Protein AF-A0A421B2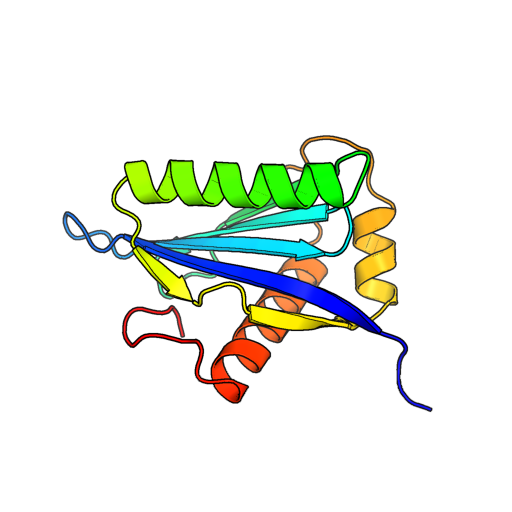48-F1 (afdb_monomer)

Sequence (131 aa):
MATPTVTAFGWELHNSSAGHDKFYRILLVEQFLLFNWGTRDGRGQFRGRKVDTVDVAKRSAAQQTDAKHAKGYLVTRDATPFTVPVDIVRDLTSLPVGKIKNPSPKICDEVVKLFKAAAARMGTALPEASR

Mean predicted aligned error: 3.82 Å

Foldseek 3Di:
DDFDKDKKWKWKWFAPPPNATKIWMWIGQWQKTWIAMDGLADRGAIKMAGADGSVVSVVVSVVVVVVVVVVRIGTQAPTFIFIGGVVLSCQRNVDDHGMGRDRDPVSNVVSVVRRVVRCVVVVRGHPSHRD

Nearest PDB structures (foldseek):
  2ra8-assembly1_A  TM=8.391E-01  e=4.719E-04  Bacteroides fragilis YCH46
  5vba-assembly2_B  TM=5.340E-01  e=2.356E+00  Tequatrovirus T4
  2fbl-assembly1_B  TM=2.416E-01  e=2.796E+00  Nitrosomonas europaea
  3typ-assembly1_B  TM=2.788E-01  e=6.977E+00  Nitrosomonas europaea
  2ove-assembly1_A  TM=1.588E-01  e=1.770E+00  Homo sapiens

Solvent-accessible surface area (backbone atoms only — not comparable to full-atom values): 7005 Å² total; per-residue (Å²): 132,84,82,61,64,44,79,26,39,28,34,31,26,33,26,66,64,95,87,41,52,30,36,42,34,45,35,38,49,65,30,30,36,42,36,39,37,33,46,47,90,49,93,48,48,60,35,33,35,33,46,96,37,46,67,61,33,52,52,50,50,51,53,52,48,52,61,37,40,79,69,62,29,45,79,22,22,60,82,36,66,26,72,41,50,45,70,61,50,48,60,60,69,68,52,70,75,41,80,35,72,78,61,59,65,69,58,53,52,50,55,51,51,40,42,52,52,34,26,63,76,68,64,45,54,42,94,80,37,65,124

pLDDT: mean 91.81, std 6.95, range [56.5, 97.62]

Secondary structure (DSSP, 8-state):
-PPPEEEEEEEEEEE-GGG--EEEEEEEETTEEEEEEEETTS--EEEEEE-SSHHHHHHHHHHHHHHHHTTTPEEEEEEEEEEEEHHHHHHHHHSPSEEESS--HHHHHHHHHHHHHHHHHHT-B-TTS--

Organism: NCBI:txid585224

InterPro domains:
  IPR008893 WGR domain [PF05406] (12-76)

Structure (mmCIF, N/CA/C/O backbone):
data_AF-A0A421B248-F1
#
_entry.id   AF-A0A421B248-F1
#
loop_
_atom_site.group_PDB
_atom_site.id
_atom_site.type_symbol
_atom_site.label_atom_id
_atom_site.label_alt_id
_atom_site.label_comp_id
_atom_site.label_asym_id
_atom_site.label_entity_id
_atom_site.label_seq_id
_atom_site.pdbx_PDB_ins_code
_atom_site.Cartn_x
_atom_site.Cartn_y
_atom_site.Cartn_z
_atom_site.occupancy
_atom_site.B_iso_or_equiv
_atom_site.auth_seq_id
_atom_site.auth_comp_id
_atom_site.auth_asym_id
_atom_site.auth_atom_id
_atom_site.pdbx_PDB_model_num
ATOM 1 N N . MET A 1 1 ? -13.622 -21.651 14.779 1.00 56.50 1 MET A N 1
ATOM 2 C CA . MET A 1 1 ? -14.194 -20.297 14.606 1.00 56.50 1 MET A CA 1
ATOM 3 C C . MET A 1 1 ? -13.326 -19.555 13.604 1.00 56.50 1 MET A C 1
ATOM 5 O O . MET A 1 1 ? -12.112 -19.653 13.726 1.00 56.50 1 MET A O 1
ATOM 9 N N . ALA A 1 2 ? -13.908 -18.903 12.596 1.00 72.12 2 ALA A N 1
ATOM 10 C CA . ALA A 1 2 ? -13.130 -18.096 11.656 1.00 72.12 2 ALA A CA 1
ATOM 11 C C . ALA A 1 2 ? -12.603 -16.842 12.371 1.00 72.12 2 ALA A C 1
ATOM 13 O O . ALA A 1 2 ? -13.346 -16.208 13.121 1.00 72.12 2 ALA A O 1
ATOM 14 N N . THR A 1 3 ? -11.330 -16.499 12.167 1.00 80.44 3 THR A N 1
ATOM 15 C CA . THR A 1 3 ? -10.764 -15.242 12.670 1.00 80.44 3 THR A CA 1
ATOM 16 C C . THR A 1 3 ? -11.512 -14.076 12.018 1.00 80.44 3 THR A C 1
ATOM 18 O O . THR A 1 3 ? -11.666 -14.092 10.797 1.00 80.44 3 THR A O 1
ATOM 21 N N . PRO A 1 4 ? -11.995 -13.079 12.778 1.00 90.94 4 PRO A N 1
ATOM 22 C CA . PRO A 1 4 ? -12.669 -11.927 12.196 1.00 90.94 4 PRO A CA 1
ATOM 23 C C . PRO A 1 4 ? -11.688 -11.100 11.356 1.00 90.94 4 PRO A C 1
ATOM 25 O O . PRO A 1 4 ? -10.513 -10.950 11.706 1.00 90.94 4 PRO A O 1
ATOM 28 N N . THR A 1 5 ? -12.175 -10.558 10.240 1.00 95.25 5 THR A N 1
ATOM 29 C CA . THR A 1 5 ? -11.345 -9.868 9.244 1.00 95.25 5 THR A CA 1
ATOM 30 C C . THR A 1 5 ? -12.022 -8.635 8.658 1.00 95.25 5 THR A C 1
ATOM 32 O O . THR A 1 5 ? -13.246 -8.593 8.564 1.00 95.25 5 THR A O 1
ATOM 35 N N . VAL A 1 6 ? -11.222 -7.687 8.169 1.00 95.06 6 VAL A N 1
ATOM 36 C CA . VAL A 1 6 ? -11.666 -6.482 7.451 1.00 95.06 6 VAL A CA 1
ATOM 37 C C . VAL A 1 6 ? -11.164 -6.517 6.007 1.00 95.06 6 VAL A C 1
ATOM 39 O O . VAL A 1 6 ? -10.089 -7.050 5.723 1.00 95.06 6 VAL A O 1
ATOM 42 N N . THR A 1 7 ? -11.944 -5.949 5.086 1.00 96.56 7 THR A N 1
ATOM 43 C CA . THR A 1 7 ? -11.521 -5.774 3.689 1.00 96.56 7 THR A CA 1
ATOM 44 C C . THR A 1 7 ? -10.612 -4.553 3.562 1.00 96.56 7 THR A C 1
ATOM 46 O O . THR A 1 7 ? -10.975 -3.449 3.964 1.00 96.56 7 THR A O 1
ATOM 49 N N . ALA A 1 8 ? -9.442 -4.759 2.973 1.00 96.94 8 ALA A N 1
ATOM 50 C CA . ALA A 1 8 ? -8.452 -3.753 2.622 1.00 96.94 8 ALA A CA 1
ATOM 51 C C . ALA A 1 8 ? -8.271 -3.696 1.098 1.00 96.94 8 ALA A C 1
ATOM 53 O O . ALA A 1 8 ? -8.695 -4.604 0.382 1.00 96.94 8 ALA A O 1
ATOM 54 N N . PHE A 1 9 ? -7.624 -2.642 0.602 1.00 96.75 9 PHE A N 1
ATOM 55 C CA . PHE A 1 9 ? -7.354 -2.453 -0.827 1.00 96.75 9 PHE A CA 1
ATOM 56 C C . PHE A 1 9 ? -5.887 -2.134 -1.062 1.00 96.75 9 PHE A C 1
ATOM 58 O O . PHE A 1 9 ? -5.287 -1.375 -0.303 1.00 96.75 9 PHE A O 1
ATOM 65 N N . GLY A 1 10 ? -5.297 -2.725 -2.096 1.00 96.06 10 GLY A N 1
ATOM 66 C CA . GLY A 1 10 ? -3.890 -2.534 -2.415 1.00 96.06 10 GLY A CA 1
ATOM 67 C C . GLY A 1 10 ? -3.654 -2.213 -3.881 1.00 96.06 10 GLY A C 1
ATOM 68 O O . GLY A 1 10 ? -4.308 -2.772 -4.757 1.00 96.06 10 GLY A O 1
ATOM 69 N N . TRP A 1 11 ? -2.671 -1.356 -4.124 1.00 95.25 11 TRP A N 1
ATOM 70 C CA . TRP A 1 11 ? -2.119 -1.067 -5.441 1.00 95.25 11 TRP A CA 1
ATOM 71 C C . TRP A 1 11 ? -0.632 -1.366 -5.437 1.00 95.25 11 TRP A C 1
ATOM 73 O O . TRP A 1 11 ? 0.056 -1.136 -4.437 1.00 95.25 11 TRP A O 1
ATOM 83 N N . GLU A 1 12 ? -0.122 -1.811 -6.575 1.00 94.94 12 GLU A N 1
ATOM 84 C CA . GLU A 1 12 ? 1.304 -1.859 -6.849 1.00 94.94 12 GLU A CA 1
ATOM 85 C C . GLU A 1 12 ? 1.601 -1.178 -8.173 1.00 94.94 12 GLU A C 1
ATOM 87 O O . GLU A 1 12 ? 0.921 -1.403 -9.173 1.00 94.94 12 GLU A O 1
ATOM 92 N N . LEU A 1 13 ? 2.640 -0.353 -8.164 1.00 94.56 13 LEU A N 1
ATOM 93 C CA . LEU A 1 13 ? 3.163 0.306 -9.339 1.00 94.56 13 LEU A CA 1
ATOM 94 C C . LEU A 1 13 ? 4.655 0.023 -9.474 1.00 94.56 13 LEU A C 1
ATOM 96 O O . LEU A 1 13 ? 5.358 -0.070 -8.466 1.00 94.56 13 LEU A O 1
ATOM 100 N N . HIS A 1 14 ? 5.152 -0.068 -10.702 1.00 93.12 14 HIS A N 1
ATOM 101 C CA . HIS A 1 14 ? 6.568 -0.259 -11.007 1.00 93.12 14 HIS A CA 1
ATOM 102 C C . HIS A 1 14 ? 7.095 0.829 -11.913 1.00 93.12 14 HIS A C 1
ATOM 104 O O . HIS A 1 14 ? 6.402 1.323 -12.793 1.00 93.12 14 HIS A O 1
ATOM 110 N N . ASN A 1 15 ? 8.354 1.174 -11.712 1.00 91.50 15 ASN A N 1
ATOM 111 C CA . ASN A 1 15 ? 9.120 1.969 -12.647 1.00 91.50 15 ASN A CA 1
ATOM 112 C C . ASN A 1 15 ? 10.411 1.202 -12.923 1.00 91.50 15 ASN A C 1
ATOM 114 O O . ASN A 1 15 ? 11.189 0.995 -11.994 1.00 91.50 15 ASN A O 1
ATOM 118 N N . SER A 1 16 ? 10.594 0.778 -14.174 1.00 84.38 16 SER A N 1
ATOM 119 C CA . SER A 1 16 ? 11.763 0.047 -14.682 1.00 84.38 16 SER A CA 1
ATOM 120 C C . SER A 1 16 ? 12.712 0.932 -15.507 1.00 84.38 16 SER A C 1
ATOM 122 O O . SER A 1 16 ? 13.639 0.445 -16.156 1.00 84.38 16 SER A O 1
ATOM 124 N N . SER A 1 17 ? 12.492 2.249 -15.502 1.00 80.75 17 SER A N 1
ATOM 125 C CA . SER A 1 17 ? 13.255 3.207 -16.306 1.00 80.75 17 SER A CA 1
ATOM 126 C C . SER A 1 17 ? 14.704 3.332 -15.820 1.00 80.75 17 SER A C 1
ATOM 128 O O . SER A 1 17 ? 14.990 3.249 -14.623 1.00 80.75 17 SER A O 1
ATOM 130 N N . ALA A 1 18 ? 15.621 3.620 -16.749 1.00 70.25 18 ALA A N 1
ATOM 131 C CA . ALA A 1 18 ? 17.019 3.970 -16.462 1.00 70.25 18 ALA A CA 1
ATOM 132 C C . ALA A 1 18 ? 17.792 2.927 -15.622 1.00 70.25 18 ALA A C 1
ATOM 134 O O . ALA A 1 18 ? 18.614 3.286 -14.782 1.00 70.25 18 ALA A O 1
ATOM 135 N N . GLY A 1 19 ? 17.520 1.632 -15.826 1.00 71.69 19 GLY A N 1
ATOM 136 C CA . GLY A 1 19 ? 18.220 0.540 -15.132 1.00 71.69 19 GLY A CA 1
ATOM 137 C C . GLY A 1 19 ? 17.836 0.374 -13.657 1.00 71.69 19 GLY A C 1
ATOM 138 O O . GLY A 1 19 ? 18.468 -0.393 -12.933 1.00 71.69 19 GLY A O 1
ATOM 139 N N . HIS A 1 20 ? 16.801 1.077 -13.194 1.00 74.19 20 HIS A N 1
ATOM 140 C CA . HIS A 1 20 ? 16.271 0.941 -11.847 1.00 74.19 20 HIS A CA 1
ATOM 141 C C . HIS A 1 20 ? 14.925 0.226 -11.897 1.00 74.19 20 HIS A C 1
ATOM 143 O O . HIS A 1 20 ? 13.943 0.836 -12.290 1.00 74.19 20 HIS A O 1
ATOM 149 N N . ASP A 1 21 ? 14.871 -1.029 -11.451 1.00 87.50 21 ASP A N 1
ATOM 150 C CA . ASP A 1 21 ? 13.614 -1.769 -11.289 1.00 87.50 21 ASP A CA 1
ATOM 151 C C . ASP A 1 21 ? 13.071 -1.566 -9.865 1.00 87.50 21 ASP A C 1
ATOM 153 O O . ASP A 1 21 ? 13.569 -2.147 -8.889 1.00 87.50 21 ASP A O 1
ATOM 157 N N . LYS A 1 22 ? 12.117 -0.637 -9.727 1.00 92.62 22 LYS A N 1
ATOM 158 C CA . LYS A 1 22 ? 11.571 -0.191 -8.440 1.00 92.62 22 LYS A CA 1
ATOM 159 C C . LYS A 1 22 ? 10.070 -0.396 -8.368 1.00 92.62 22 LYS A C 1
ATOM 161 O O . LYS A 1 22 ? 9.341 0.015 -9.265 1.00 92.62 22 LYS A O 1
ATOM 166 N N . PHE A 1 23 ? 9.603 -0.874 -7.220 1.00 94.50 23 PHE A N 1
ATOM 167 C CA . PHE A 1 23 ? 8.181 -0.962 -6.909 1.00 94.50 23 PHE A CA 1
ATOM 168 C C . PHE A 1 23 ? 7.737 0.146 -5.943 1.00 94.50 23 PHE A C 1
ATOM 170 O O . PHE A 1 23 ? 8.517 0.669 -5.137 1.00 94.50 23 PHE A O 1
ATOM 177 N N . TYR A 1 24 ? 6.447 0.463 -5.982 1.00 95.88 24 TYR A N 1
ATOM 178 C CA . TYR A 1 24 ? 5.749 1.297 -5.014 1.00 95.88 24 TYR A CA 1
ATOM 179 C C . TYR A 1 24 ? 4.351 0.722 -4.763 1.00 95.88 24 TYR A C 1
ATOM 181 O O . TYR A 1 24 ? 3.535 0.638 -5.673 1.00 95.88 24 TYR A O 1
ATOM 189 N N . ARG A 1 25 ? 4.072 0.333 -3.522 1.00 96.81 25 ARG A N 1
ATOM 190 C CA . ARG A 1 25 ? 2.789 -0.194 -3.059 1.00 96.81 25 ARG A CA 1
ATOM 191 C C . ARG A 1 25 ? 2.074 0.829 -2.193 1.00 96.81 25 ARG A C 1
ATOM 193 O O . ARG A 1 25 ? 2.697 1.504 -1.366 1.00 96.81 25 ARG A O 1
ATOM 200 N N . ILE A 1 26 ? 0.761 0.887 -2.357 1.00 97.62 26 ILE A N 1
ATOM 201 C CA . ILE A 1 26 ? -0.155 1.676 -1.536 1.00 97.62 26 ILE A CA 1
ATOM 202 C C . ILE A 1 26 ? -1.175 0.689 -0.986 1.00 97.62 26 ILE A C 1
ATOM 204 O O . ILE A 1 26 ? -1.884 0.061 -1.762 1.00 97.62 26 ILE A O 1
ATOM 208 N N . LEU A 1 27 ? -1.221 0.511 0.330 1.00 97.62 27 LEU A N 1
ATOM 209 C CA . LEU A 1 27 ? -2.085 -0.468 0.987 1.00 97.62 27 LEU A CA 1
ATOM 210 C C . LEU A 1 27 ? -2.992 0.274 1.968 1.00 97.62 27 LEU A C 1
ATOM 212 O O . LEU A 1 27 ? -2.523 0.879 2.930 1.00 97.62 27 LEU A O 1
ATOM 216 N N . LEU A 1 28 ? -4.288 0.261 1.689 1.00 97.31 28 LEU A N 1
ATOM 217 C CA . LEU A 1 28 ? -5.330 0.923 2.456 1.00 97.31 28 LEU A CA 1
ATOM 218 C C . LEU A 1 28 ? -6.022 -0.088 3.370 1.00 97.31 28 LEU A C 1
ATOM 220 O O . LEU A 1 28 ? -6.728 -0.974 2.891 1.00 97.31 28 LEU A O 1
ATOM 224 N N . VAL A 1 29 ? -5.858 0.088 4.679 1.00 96.88 29 VAL A N 1
ATOM 225 C CA . VAL A 1 29 ? -6.529 -0.688 5.726 1.00 96.88 29 VAL A CA 1
ATOM 226 C C . VAL A 1 29 ? -7.344 0.288 6.573 1.00 96.88 29 VAL A C 1
ATOM 228 O O . VAL A 1 29 ? -6.791 1.030 7.383 1.00 96.88 29 VAL A O 1
ATOM 231 N N . GLU A 1 30 ? -8.657 0.336 6.341 1.00 95.69 30 GLU A N 1
ATOM 232 C CA . GLU A 1 30 ? -9.566 1.334 6.926 1.00 95.69 30 GLU A CA 1
ATOM 233 C C . GLU A 1 30 ? -9.074 2.785 6.739 1.00 95.69 30 GLU A C 1
ATOM 235 O O . GLU A 1 30 ? -9.063 3.304 5.627 1.00 95.69 30 GLU A O 1
ATOM 240 N N . GLN A 1 31 ? -8.688 3.458 7.824 1.00 96.31 31 GLN A N 1
ATOM 241 C CA . GLN A 1 31 ? -8.185 4.837 7.851 1.00 96.31 31 GLN A CA 1
ATOM 242 C C . GLN A 1 31 ? -6.647 4.923 7.818 1.00 96.31 31 GLN A C 1
ATOM 244 O O . GLN A 1 31 ? -6.067 6.000 7.983 1.00 96.31 31 GLN A O 1
ATOM 249 N N . PHE A 1 32 ? -5.971 3.786 7.644 1.00 97.31 32 PHE A N 1
ATOM 250 C CA . PHE A 1 32 ? -4.521 3.682 7.616 1.00 97.31 32 PHE A CA 1
ATOM 251 C C . PHE A 1 32 ? -4.013 3.380 6.205 1.00 97.31 32 PHE A C 1
ATOM 253 O O . PHE A 1 32 ? -4.451 2.440 5.547 1.00 97.31 32 PHE A O 1
ATOM 260 N N . LEU A 1 33 ? -3.032 4.161 5.761 1.00 97.56 33 LEU A N 1
ATOM 261 C CA . LEU A 1 33 ? -2.287 3.944 4.529 1.00 97.56 33 LEU A CA 1
ATOM 262 C C . LEU A 1 33 ? -0.891 3.443 4.865 1.00 97.56 33 LEU A C 1
ATOM 264 O O . LEU A 1 33 ? -0.104 4.153 5.494 1.00 97.56 33 LEU A O 1
ATOM 268 N N . LEU A 1 34 ? -0.568 2.243 4.402 1.00 97.56 34 LEU A N 1
ATOM 269 C CA . LEU A 1 34 ? 0.777 1.701 4.415 1.00 97.56 34 LEU A CA 1
ATOM 270 C C . LEU A 1 34 ? 1.396 1.869 3.025 1.00 97.56 34 LEU A C 1
ATOM 272 O O . LEU A 1 34 ? 0.921 1.319 2.034 1.00 97.56 34 LEU A O 1
ATOM 276 N N . PHE A 1 35 ? 2.483 2.626 2.963 1.00 97.62 35 PHE A N 1
ATOM 277 C CA . PHE A 1 35 ? 3.301 2.789 1.771 1.00 97.62 35 PHE A CA 1
ATOM 278 C C . PHE A 1 35 ? 4.518 1.884 1.877 1.00 97.62 35 PHE A C 1
ATOM 280 O O . PHE A 1 35 ? 5.232 1.931 2.882 1.00 97.62 35 PHE A O 1
ATOM 287 N N . ASN A 1 36 ? 4.785 1.105 0.832 1.00 97.31 36 ASN A N 1
ATOM 288 C CA . ASN A 1 36 ? 5.954 0.236 0.762 1.00 97.31 36 ASN A CA 1
ATOM 289 C C . ASN A 1 36 ? 6.655 0.395 -0.585 1.00 97.31 36 ASN A C 1
ATOM 291 O O . ASN A 1 36 ? 6.005 0.330 -1.618 1.00 97.31 36 ASN A O 1
ATOM 295 N N . TRP A 1 37 ? 7.963 0.638 -0.604 1.00 96.12 37 TRP A N 1
ATOM 296 C CA . TRP A 1 37 ? 8.696 0.860 -1.856 1.00 96.12 37 TRP A CA 1
ATOM 297 C C . TRP A 1 37 ? 10.131 0.373 -1.774 1.00 96.12 37 TRP A C 1
ATOM 299 O O . TRP A 1 37 ? 10.745 0.410 -0.711 1.00 96.12 37 TRP A O 1
ATOM 309 N N . GLY A 1 38 ? 10.704 -0.028 -2.898 1.00 94.88 38 GLY A N 1
ATOM 310 C CA . GLY A 1 38 ? 12.058 -0.566 -2.932 1.00 94.88 38 GLY A CA 1
ATOM 311 C C . GLY A 1 38 ? 12.454 -1.026 -4.321 1.00 94.88 38 GLY A C 1
ATOM 312 O O . GLY A 1 38 ? 11.786 -0.702 -5.300 1.00 94.88 38 GLY A O 1
ATOM 313 N N . THR A 1 39 ? 13.549 -1.774 -4.397 1.00 92.19 39 THR A N 1
ATOM 314 C CA . THR A 1 39 ? 13.903 -2.560 -5.584 1.00 92.19 39 THR A CA 1
ATOM 315 C C . THR A 1 39 ? 12.954 -3.751 -5.719 1.00 92.19 39 THR A C 1
ATOM 317 O O . THR A 1 39 ? 12.469 -4.238 -4.700 1.00 92.19 39 THR A O 1
ATOM 320 N N . ARG A 1 40 ? 12.683 -4.224 -6.942 1.00 85.00 40 ARG A N 1
ATOM 321 C CA . ARG A 1 40 ? 11.687 -5.276 -7.244 1.00 85.00 40 ARG A CA 1
ATOM 322 C C . ARG A 1 40 ? 11.707 -6.495 -6.316 1.00 85.00 40 ARG A C 1
ATOM 324 O O . ARG A 1 40 ? 10.643 -6.915 -5.867 1.00 85.00 40 ARG A O 1
ATOM 331 N N . ASP A 1 41 ? 12.894 -6.998 -5.992 1.00 81.75 41 ASP A N 1
ATOM 332 C CA . ASP A 1 41 ? 13.079 -8.186 -5.143 1.00 81.75 41 ASP A CA 1
ATOM 333 C C . ASP A 1 41 ? 13.496 -7.845 -3.702 1.00 81.75 41 ASP A C 1
ATOM 335 O O . ASP A 1 41 ? 13.783 -8.718 -2.883 1.00 81.75 41 ASP A O 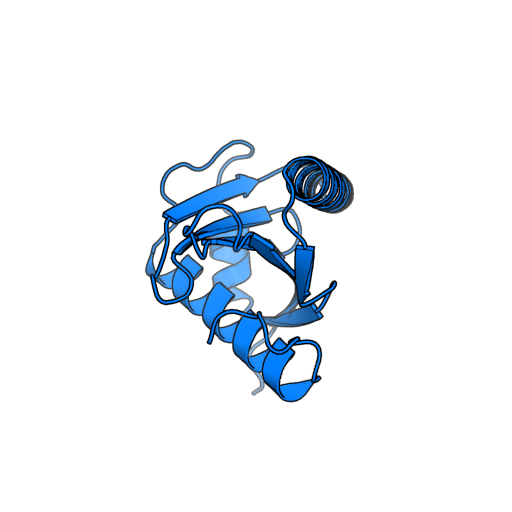1
ATOM 339 N N . GLY A 1 42 ? 13.545 -6.556 -3.367 1.00 88.75 42 GLY A N 1
ATOM 340 C CA . GLY A 1 42 ? 13.835 -6.093 -2.022 1.00 88.75 42 GLY A CA 1
ATOM 341 C C . GLY A 1 42 ? 12.592 -6.098 -1.137 1.00 88.75 42 GLY A C 1
ATOM 342 O O . GLY A 1 42 ? 11.470 -5.862 -1.581 1.00 88.75 42 GLY A O 1
ATOM 343 N N . ARG A 1 43 ? 12.801 -6.232 0.176 1.00 91.94 43 ARG A N 1
ATOM 344 C CA . ARG A 1 43 ? 11.755 -5.940 1.172 1.00 91.94 43 ARG A CA 1
ATOM 345 C C . ARG A 1 43 ? 11.229 -4.501 1.048 1.00 91.94 43 ARG A C 1
ATOM 347 O O . ARG A 1 43 ? 10.054 -4.220 1.287 1.00 91.94 43 ARG A O 1
ATOM 354 N N . GLY A 1 44 ? 12.118 -3.589 0.658 1.00 94.12 44 GLY A N 1
ATOM 355 C CA . GLY A 1 44 ? 11.836 -2.168 0.565 1.00 94.12 44 GLY A CA 1
ATOM 356 C C . GLY A 1 44 ? 11.772 -1.475 1.926 1.00 94.12 44 GLY A C 1
ATOM 357 O O . GLY A 1 44 ? 12.181 -2.000 2.960 1.00 94.12 44 GLY A O 1
ATOM 358 N N . GLN A 1 45 ? 11.281 -0.248 1.892 1.00 95.81 45 GLN A N 1
ATOM 359 C CA . GLN A 1 45 ? 11.067 0.640 3.021 1.00 95.81 45 GLN A CA 1
ATOM 360 C C . GLN A 1 45 ? 9.570 0.786 3.259 1.00 95.81 45 GLN A C 1
ATOM 362 O O . GLN A 1 45 ? 8.771 0.616 2.337 1.00 95.81 45 GLN A O 1
ATOM 367 N N . PHE A 1 46 ? 9.199 1.128 4.487 1.00 96.75 46 PHE A N 1
ATOM 368 C CA . PHE A 1 46 ? 7.810 1.310 4.882 1.00 96.75 46 PHE A CA 1
ATOM 369 C C . PHE A 1 46 ? 7.596 2.688 5.487 1.00 96.75 46 PHE A C 1
ATOM 371 O O . PHE A 1 46 ? 8.435 3.177 6.241 1.00 96.75 46 PHE A O 1
ATOM 378 N N . ARG A 1 47 ? 6.441 3.290 5.200 1.00 97.12 47 ARG A N 1
ATOM 379 C CA . ARG A 1 47 ? 5.881 4.398 5.979 1.00 97.12 47 ARG A CA 1
ATOM 380 C C . ARG A 1 47 ? 4.384 4.233 6.118 1.00 97.12 47 ARG A C 1
ATOM 382 O O . ARG A 1 47 ? 3.717 3.799 5.189 1.00 97.12 47 ARG A O 1
ATOM 389 N N . GLY A 1 48 ? 3.870 4.636 7.268 1.00 96.56 48 GLY A N 1
ATOM 390 C CA . GLY A 1 48 ? 2.444 4.712 7.526 1.00 96.56 48 GLY A CA 1
ATOM 391 C C . GLY A 1 48 ? 1.921 6.139 7.436 1.00 96.56 48 GLY A C 1
ATOM 392 O O . GLY A 1 48 ? 2.648 7.111 7.671 1.00 96.56 48 GLY A O 1
ATOM 393 N N . ARG A 1 49 ? 0.631 6.268 7.157 1.00 97.25 49 ARG A N 1
ATOM 394 C CA . ARG A 1 49 ? -0.138 7.486 7.380 1.00 97.25 49 ARG A CA 1
ATOM 395 C C . ARG A 1 49 ? -1.514 7.097 7.890 1.00 97.25 49 ARG A C 1
ATOM 397 O O . ARG A 1 49 ? -2.274 6.476 7.157 1.00 97.25 49 ARG A O 1
ATOM 404 N N . LYS A 1 50 ? -1.848 7.510 9.108 1.00 97.19 50 LYS A N 1
ATOM 405 C CA . LYS A 1 50 ? -3.221 7.444 9.603 1.00 97.19 50 LYS A CA 1
ATOM 406 C C . LYS A 1 50 ? -3.907 8.780 9.350 1.00 97.19 50 LYS A C 1
ATOM 408 O O . LYS A 1 50 ? -3.292 9.832 9.537 1.00 97.19 50 LYS A O 1
ATOM 413 N N . VAL A 1 51 ? -5.150 8.732 8.902 1.00 96.69 51 VAL A N 1
ATOM 414 C CA . VAL A 1 51 ? -6.008 9.905 8.695 1.00 96.69 51 VAL A CA 1
ATOM 415 C C . VAL A 1 51 ? -7.297 9.758 9.498 1.00 96.69 51 VAL A C 1
ATOM 417 O O . VAL A 1 51 ? -7.539 8.703 10.078 1.00 96.69 51 VAL A O 1
ATOM 420 N N . ASP A 1 52 ? -8.102 10.815 9.538 1.00 94.94 52 ASP A N 1
ATOM 421 C CA . ASP A 1 52 ? -9.296 10.871 10.388 1.00 94.94 52 ASP A CA 1
ATOM 422 C C . ASP A 1 52 ? -10.448 9.997 9.885 1.00 94.94 52 ASP A C 1
ATOM 424 O O . ASP A 1 52 ? -11.272 9.550 10.676 1.00 94.94 52 ASP A O 1
ATOM 428 N N . THR A 1 53 ? -10.532 9.760 8.570 1.00 95.50 53 THR A N 1
ATOM 429 C CA . THR A 1 53 ? -11.624 8.982 7.973 1.00 95.50 53 THR A CA 1
ATOM 430 C C . THR A 1 53 ? -11.152 8.102 6.820 1.00 95.50 53 THR A C 1
ATOM 432 O O . THR A 1 53 ? -10.181 8.409 6.120 1.00 95.50 53 THR A O 1
ATOM 435 N N . VAL A 1 54 ? -11.897 7.024 6.567 1.00 94.50 54 VAL A N 1
ATOM 436 C CA . VAL A 1 54 ? -11.670 6.116 5.431 1.00 94.50 54 VAL A CA 1
ATOM 437 C C . VAL A 1 54 ? -11.720 6.865 4.093 1.00 94.50 54 VAL A C 1
ATOM 439 O O . VAL A 1 54 ? -10.909 6.601 3.209 1.00 94.50 54 VAL A O 1
ATOM 442 N N . ASP A 1 55 ? -12.610 7.845 3.931 1.00 96.12 55 ASP A N 1
ATOM 443 C CA . ASP A 1 55 ? -12.715 8.600 2.676 1.00 96.12 55 ASP A CA 1
ATOM 444 C C . ASP A 1 55 ? -11.507 9.505 2.428 1.00 96.12 55 ASP A C 1
ATOM 446 O O . ASP A 1 55 ? -11.035 9.619 1.294 1.00 96.12 55 ASP A O 1
ATOM 450 N N . VAL A 1 56 ? -10.950 10.112 3.482 1.00 96.38 56 VAL A N 1
ATOM 451 C CA . VAL A 1 56 ? -9.676 10.841 3.379 1.00 96.38 56 VAL A CA 1
ATOM 452 C C . VAL A 1 56 ? -8.550 9.881 2.987 1.00 96.38 56 VAL A C 1
ATOM 454 O O . VAL A 1 56 ? -7.668 10.256 2.207 1.00 96.38 56 VAL A O 1
ATOM 457 N N . ALA A 1 57 ? -8.585 8.642 3.483 1.00 96.00 57 ALA A N 1
ATOM 458 C CA . ALA A 1 57 ? -7.581 7.630 3.184 1.00 96.00 57 ALA A CA 1
ATOM 459 C C . ALA A 1 57 ? -7.669 7.182 1.717 1.00 96.00 57 ALA A C 1
ATOM 461 O O . ALA A 1 57 ? -6.656 7.188 1.019 1.00 96.00 57 ALA A O 1
ATOM 462 N N . LYS A 1 58 ? -8.882 6.920 1.211 1.00 95.12 58 LYS A N 1
ATOM 463 C CA . LYS A 1 58 ? -9.146 6.622 -0.208 1.00 95.12 58 LYS A CA 1
ATOM 464 C C . LYS A 1 58 ? -8.663 7.742 -1.127 1.00 95.12 58 LYS A C 1
ATOM 466 O O . LYS A 1 58 ? -7.907 7.482 -2.061 1.00 95.12 58 LYS A O 1
ATOM 471 N N . ARG A 1 59 ? -9.023 9.000 -0.834 1.00 96.00 59 ARG A N 1
ATOM 472 C CA . ARG A 1 59 ? -8.549 10.159 -1.616 1.00 96.00 59 ARG A CA 1
ATOM 473 C C . ARG A 1 59 ? -7.028 10.285 -1.585 1.00 96.00 59 ARG A C 1
ATOM 475 O O . ARG A 1 59 ? -6.416 10.542 -2.614 1.00 96.00 59 ARG A O 1
ATOM 482 N N . SER A 1 60 ? -6.410 10.065 -0.426 1.00 95.31 60 SER A N 1
ATOM 483 C CA . SER A 1 60 ? -4.950 10.106 -0.288 1.00 95.31 60 SER A CA 1
ATOM 484 C C . SER A 1 60 ? -4.253 8.969 -1.050 1.00 95.31 60 SER A C 1
ATOM 486 O O . SER A 1 60 ? -3.170 9.189 -1.588 1.00 95.31 60 SER A O 1
ATOM 488 N N . ALA A 1 61 ? -4.852 7.774 -1.119 1.00 95.00 61 ALA A N 1
ATOM 489 C CA . ALA A 1 61 ? -4.347 6.663 -1.928 1.00 95.00 61 ALA A CA 1
ATOM 490 C C . ALA A 1 61 ? -4.397 6.992 -3.425 1.00 95.00 61 ALA A C 1
ATOM 492 O O . ALA A 1 61 ? -3.390 6.822 -4.113 1.00 95.00 61 ALA A O 1
ATOM 493 N N . ALA A 1 62 ? -5.526 7.525 -3.906 1.00 93.62 62 ALA A N 1
ATOM 494 C CA . ALA A 1 62 ? -5.683 7.962 -5.294 1.00 93.62 62 ALA A CA 1
ATOM 495 C C . ALA A 1 62 ? -4.648 9.038 -5.658 1.00 93.62 62 ALA A C 1
ATOM 497 O O . ALA A 1 62 ? -3.833 8.830 -6.551 1.00 93.62 62 ALA A O 1
ATOM 498 N N . GLN A 1 63 ? -4.554 10.109 -4.860 1.00 95.19 63 GLN A N 1
ATOM 499 C CA . GLN A 1 63 ? -3.555 11.168 -5.053 1.00 95.19 63 GLN A CA 1
ATOM 500 C C . GLN A 1 63 ? -2.119 10.632 -5.083 1.00 95.19 63 GLN A C 1
ATOM 502 O O . GLN A 1 63 ? -1.289 11.094 -5.866 1.00 95.19 63 GLN A O 1
ATOM 507 N N . GLN A 1 64 ? -1.794 9.665 -4.220 1.00 95.56 64 GLN A N 1
ATOM 508 C CA . GLN A 1 64 ? -0.459 9.078 -4.192 1.00 95.56 64 GLN A CA 1
ATOM 509 C C . GLN A 1 64 ? -0.186 8.197 -5.417 1.00 95.56 64 GLN A C 1
ATOM 511 O O . GLN A 1 64 ? 0.960 8.163 -5.873 1.00 95.56 64 GLN A O 1
ATOM 516 N N . THR A 1 65 ? -1.209 7.517 -5.934 1.00 93.38 65 THR A N 1
ATOM 517 C CA . THR A 1 65 ? -1.156 6.723 -7.169 1.00 93.38 65 THR A CA 1
ATOM 518 C C . THR A 1 65 ? -0.914 7.643 -8.363 1.00 93.38 65 THR A C 1
ATOM 520 O O . THR A 1 65 ? 0.086 7.468 -9.058 1.00 93.38 65 THR A O 1
ATOM 523 N N . ASP A 1 66 ? -1.709 8.706 -8.514 1.00 92.56 66 ASP A N 1
ATOM 524 C CA . ASP A 1 66 ? -1.569 9.703 -9.586 1.00 92.56 66 ASP A CA 1
ATOM 525 C C . ASP A 1 66 ? -0.194 10.381 -9.555 1.00 92.56 66 ASP A C 1
ATOM 527 O O . ASP A 1 66 ? 0.500 10.493 -10.567 1.00 92.56 66 ASP A O 1
ATOM 531 N N . ALA A 1 67 ? 0.270 10.764 -8.361 1.00 95.25 67 ALA A N 1
ATOM 532 C CA . ALA A 1 67 ? 1.588 11.366 -8.179 1.00 95.25 67 ALA A CA 1
ATOM 533 C C . ALA A 1 67 ? 2.745 10.412 -8.521 1.00 95.25 67 ALA A C 1
ATOM 5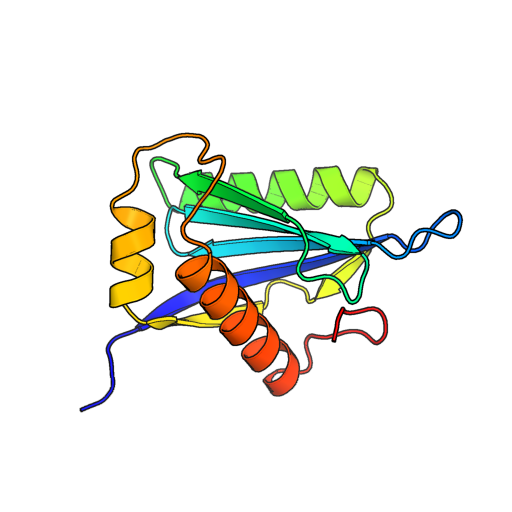35 O O . ALA A 1 67 ? 3.858 10.870 -8.795 1.00 95.25 67 ALA A O 1
ATOM 536 N N . LYS A 1 68 ? 2.531 9.092 -8.454 1.00 94.56 68 LYS A N 1
ATOM 537 C CA . LYS A 1 68 ? 3.519 8.087 -8.873 1.00 94.56 68 LYS A CA 1
ATOM 538 C C . LYS A 1 68 ? 3.430 7.819 -10.364 1.00 94.56 68 LYS A C 1
ATOM 540 O O . LYS A 1 68 ? 4.479 7.761 -11.003 1.00 94.56 68 LYS A O 1
ATOM 545 N N . HIS A 1 69 ? 2.224 7.776 -10.915 1.00 91.38 69 HIS A N 1
ATOM 546 C CA . HIS A 1 69 ? 1.996 7.701 -12.351 1.00 91.38 69 HIS A CA 1
ATOM 547 C C . HIS A 1 69 ? 2.678 8.858 -13.094 1.00 91.38 69 HIS A C 1
ATOM 549 O O . HIS A 1 69 ? 3.468 8.632 -14.006 1.00 91.38 69 HIS A O 1
ATOM 555 N N . ALA A 1 70 ? 2.522 10.095 -12.610 1.00 92.88 70 ALA A N 1
ATOM 556 C CA . ALA A 1 70 ? 3.212 11.273 -13.148 1.00 92.88 70 ALA A CA 1
ATOM 557 C C . ALA A 1 70 ? 4.756 11.190 -13.081 1.00 92.88 70 ALA A C 1
ATOM 559 O O . ALA A 1 70 ? 5.449 11.943 -13.758 1.00 92.88 70 ALA A O 1
ATOM 560 N N . LYS A 1 71 ? 5.311 10.276 -12.272 1.00 91.81 71 LYS A N 1
ATOM 561 C CA . LYS A 1 71 ? 6.754 9.992 -12.158 1.00 91.81 71 LYS A CA 1
ATOM 562 C C . LYS A 1 71 ? 7.186 8.768 -12.975 1.00 91.81 71 LYS A C 1
ATOM 564 O O . LYS A 1 71 ? 8.260 8.223 -12.717 1.00 91.81 71 LYS A O 1
ATOM 569 N N . GLY A 1 72 ? 6.350 8.301 -13.901 1.00 91.69 72 GLY A N 1
ATOM 570 C CA . GLY A 1 72 ? 6.630 7.152 -14.763 1.00 91.69 72 GLY A CA 1
ATOM 571 C C . GLY A 1 72 ? 6.476 5.79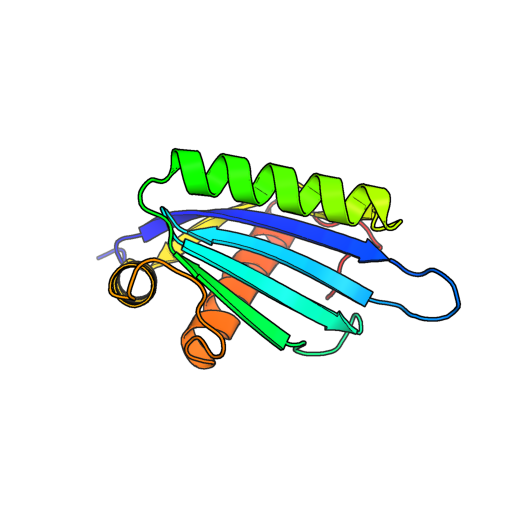3 -14.079 1.00 91.69 72 GLY A C 1
ATOM 572 O O . GLY A 1 72 ? 7.056 4.820 -14.547 1.00 91.69 72 GLY A O 1
ATOM 573 N N . TYR A 1 73 ? 5.753 5.709 -12.956 1.00 93.00 73 TYR A N 1
ATOM 574 C CA . TYR A 1 73 ?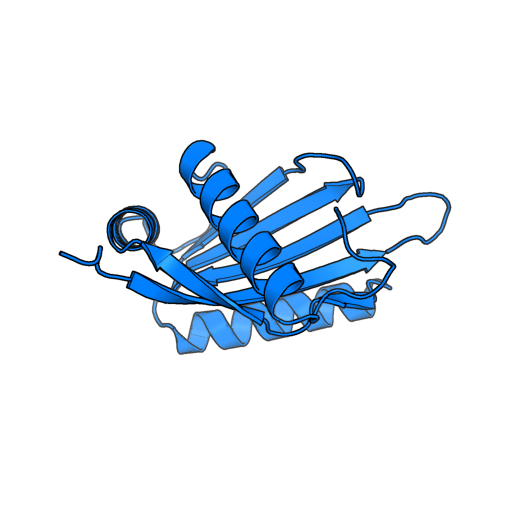 5.362 4.412 -12.400 1.00 93.00 73 TYR A CA 1
ATOM 575 C C . TYR A 1 73 ? 4.100 3.905 -13.105 1.00 93.00 73 TYR A C 1
ATOM 577 O O . TYR A 1 73 ? 3.081 4.589 -13.113 1.00 93.00 73 TYR A O 1
ATOM 585 N N . LEU A 1 74 ? 4.150 2.692 -13.638 1.00 91.88 74 LEU A N 1
ATOM 586 C CA . LEU A 1 74 ? 3.023 2.005 -14.258 1.00 91.88 74 LEU A CA 1
ATOM 587 C C . LEU A 1 74 ? 2.356 1.083 -13.243 1.00 91.88 74 LEU A C 1
ATOM 589 O O . LEU A 1 74 ? 3.040 0.437 -12.452 1.00 91.88 74 LEU A O 1
ATOM 593 N N . VAL A 1 75 ? 1.028 1.014 -13.252 1.00 90.69 75 VAL A N 1
ATOM 594 C CA . VAL A 1 75 ? 0.281 0.100 -12.379 1.00 90.69 75 VAL A CA 1
ATOM 595 C C . VAL A 1 75 ? 0.555 -1.339 -12.812 1.00 90.69 75 VAL A C 1
ATOM 597 O O . VAL A 1 75 ? 0.336 -1.690 -13.965 1.00 90.69 75 VAL A O 1
ATOM 600 N N . THR A 1 76 ? 1.025 -2.169 -11.882 1.00 88.44 76 THR A N 1
ATOM 601 C CA . THR A 1 76 ? 1.280 -3.604 -12.092 1.00 88.44 76 THR A CA 1
ATOM 602 C C . THR A 1 76 ? 0.386 -4.501 -11.242 1.00 88.44 76 THR A C 1
ATOM 604 O O . THR A 1 76 ? 0.277 -5.695 -11.520 1.00 88.44 76 THR A O 1
ATOM 607 N N . ARG A 1 77 ? -0.279 -3.933 -10.226 1.00 88.00 77 ARG A N 1
ATOM 608 C CA . ARG A 1 77 ? -1.451 -4.504 -9.547 1.00 88.00 77 ARG A CA 1
ATOM 609 C C . ARG A 1 77 ? -2.448 -3.385 -9.286 1.00 88.00 77 ARG A C 1
ATOM 611 O O . ARG A 1 77 ? -2.151 -2.479 -8.505 1.00 88.00 77 ARG A O 1
ATOM 618 N N . ASP A 1 78 ? -3.603 -3.445 -9.933 1.00 82.50 78 ASP A N 1
ATOM 619 C CA . ASP A 1 78 ? -4.690 -2.495 -9.678 1.00 82.50 78 ASP A CA 1
ATOM 620 C C . ASP A 1 78 ? -5.475 -2.877 -8.409 1.00 82.50 78 ASP A C 1
ATOM 622 O O . ASP A 1 78 ? -5.275 -3.979 -7.896 1.00 82.50 78 ASP A O 1
ATOM 626 N N . ALA A 1 79 ? -6.320 -1.964 -7.911 1.00 86.75 79 ALA A N 1
ATOM 627 C CA . ALA A 1 79 ? -7.091 -1.967 -6.660 1.00 86.75 79 ALA A CA 1
ATOM 628 C C . ALA A 1 79 ? -7.553 -3.359 -6.189 1.00 86.75 79 ALA A C 1
ATOM 630 O O . ALA A 1 79 ? -8.721 -3.732 -6.300 1.00 86.75 79 ALA A O 1
ATOM 631 N N . THR A 1 80 ? -6.635 -4.137 -5.621 1.00 93.62 80 THR A N 1
ATOM 632 C CA . THR A 1 80 ? -6.876 -5.538 -5.296 1.00 93.62 80 THR A CA 1
ATOM 633 C C . THR A 1 80 ? -7.471 -5.588 -3.899 1.00 93.62 80 THR A C 1
ATOM 635 O O . THR A 1 80 ? -6.795 -5.173 -2.948 1.00 93.62 80 THR A O 1
ATOM 638 N N . PRO A 1 81 ? -8.708 -6.084 -3.737 1.00 95.75 81 PRO A N 1
ATOM 639 C CA . PRO A 1 81 ? -9.262 -6.309 -2.418 1.00 95.75 81 PRO A CA 1
ATOM 640 C C . PRO A 1 81 ? -8.536 -7.481 -1.753 1.00 95.75 81 PRO A C 1
ATOM 642 O O . PRO A 1 81 ? -8.298 -8.524 -2.363 1.00 95.75 81 PRO A O 1
ATOM 645 N N . PHE A 1 82 ? -8.195 -7.324 -0.481 1.00 96.75 82 PHE A N 1
ATOM 646 C CA . PHE A 1 82 ? -7.600 -8.386 0.320 1.00 96.75 82 PHE A CA 1
ATOM 647 C C . PHE A 1 82 ? -8.112 -8.336 1.754 1.00 96.75 82 PHE A C 1
ATOM 649 O O . PHE A 1 82 ? -8.648 -7.332 2.217 1.00 96.75 82 PHE A O 1
ATOM 656 N N . THR A 1 83 ? -7.968 -9.450 2.455 1.00 96.69 83 THR A N 1
ATOM 657 C CA . THR A 1 83 ? -8.546 -9.636 3.780 1.00 96.69 83 THR A CA 1
ATOM 658 C C . THR A 1 83 ? -7.464 -9.487 4.843 1.00 96.69 83 THR A C 1
ATOM 660 O O . THR A 1 83 ? -6.429 -10.147 4.756 1.00 96.69 83 THR A O 1
ATOM 663 N N . VAL A 1 84 ? -7.704 -8.644 5.851 1.00 96.88 84 VAL A N 1
ATOM 664 C CA . VAL A 1 84 ? -6.770 -8.391 6.959 1.00 96.88 84 VAL A CA 1
ATOM 665 C C . VAL A 1 84 ? -7.389 -8.842 8.287 1.00 96.88 84 VAL A C 1
ATOM 667 O O . VAL A 1 84 ? -8.507 -8.425 8.597 1.00 96.88 84 VAL A O 1
ATOM 670 N N . PRO A 1 85 ? -6.697 -9.676 9.082 1.00 96.62 85 PRO A N 1
ATOM 671 C CA . PRO A 1 85 ? -7.103 -10.027 10.443 1.00 96.62 85 PRO A CA 1
ATOM 672 C C . PRO A 1 85 ? -7.348 -8.806 11.344 1.00 96.62 85 PRO A C 1
ATOM 674 O O . PRO A 1 85 ? -6.599 -7.830 11.302 1.00 96.62 85 PRO A O 1
ATOM 677 N N . VAL A 1 86 ? -8.399 -8.849 12.171 1.00 95.31 86 VAL A N 1
ATOM 678 C CA . VAL A 1 86 ? -8.809 -7.709 13.020 1.00 95.31 86 VAL A CA 1
ATOM 679 C C . VAL A 1 86 ? -7.750 -7.294 14.046 1.00 95.31 86 VAL A C 1
ATOM 681 O O . VAL A 1 86 ? -7.685 -6.121 14.402 1.00 95.31 86 VAL A O 1
ATOM 684 N N . ASP A 1 87 ? -6.897 -8.204 14.511 1.00 94.81 87 ASP A N 1
ATOM 685 C CA . ASP A 1 87 ? -5.775 -7.873 15.397 1.00 94.81 87 ASP A CA 1
ATOM 686 C C . ASP A 1 87 ? -4.761 -6.946 14.708 1.00 94.81 87 ASP A C 1
ATOM 688 O O . ASP A 1 87 ? -4.389 -5.921 15.277 1.00 94.81 87 ASP A O 1
ATOM 692 N N . ILE A 1 88 ? -4.415 -7.230 13.448 1.00 95.31 88 ILE A N 1
ATOM 693 C CA . ILE A 1 88 ? -3.559 -6.370 12.618 1.00 95.31 88 ILE A CA 1
ATOM 694 C C . ILE A 1 88 ? -4.229 -5.012 12.371 1.00 95.31 88 ILE A C 1
ATOM 696 O O . ILE A 1 88 ? -3.577 -3.970 12.461 1.00 95.31 88 ILE A O 1
ATOM 700 N N . VAL A 1 89 ? -5.534 -5.010 12.073 1.00 94.25 89 VAL A N 1
ATOM 701 C CA . VAL A 1 89 ? -6.304 -3.772 11.863 1.00 94.25 89 VAL A CA 1
ATOM 702 C C . VAL A 1 89 ? -6.274 -2.906 13.118 1.00 94.25 89 VAL A C 1
ATOM 704 O O . VAL A 1 89 ? -5.940 -1.728 13.028 1.00 94.25 89 VAL A O 1
ATOM 707 N N . ARG A 1 90 ? -6.565 -3.488 14.286 1.00 94.12 90 ARG A N 1
ATOM 708 C CA . ARG A 1 90 ? -6.555 -2.792 15.576 1.00 94.12 90 ARG A CA 1
ATOM 709 C C . ARG A 1 90 ? -5.192 -2.176 15.871 1.00 94.12 90 ARG A C 1
ATOM 711 O O . ARG A 1 90 ? -5.126 -1.026 16.298 1.00 94.12 90 ARG A O 1
ATOM 718 N N . ASP A 1 91 ? -4.111 -2.906 15.622 1.00 93.69 91 ASP A N 1
ATOM 719 C CA . ASP A 1 91 ? -2.766 -2.386 15.852 1.00 93.69 91 ASP A CA 1
ATOM 720 C C . ASP A 1 91 ? -2.483 -1.167 14.956 1.00 93.69 91 ASP A C 1
ATOM 722 O O . ASP A 1 91 ? -2.000 -0.142 15.441 1.00 93.69 91 ASP A O 1
ATOM 726 N N . LEU A 1 92 ? -2.864 -1.219 13.674 1.00 92.69 92 LEU A N 1
ATOM 727 C CA . LEU A 1 92 ? -2.723 -0.095 12.740 1.00 92.69 92 LEU A CA 1
ATOM 728 C C . LEU A 1 92 ? -3.608 1.102 13.108 1.00 92.69 92 LEU A C 1
ATOM 730 O O . LEU A 1 92 ? -3.167 2.252 13.030 1.00 92.69 92 LEU A O 1
ATOM 734 N N . THR A 1 93 ? -4.853 0.857 13.514 1.00 87.31 93 THR A N 1
ATOM 735 C CA . THR A 1 93 ? -5.810 1.917 13.845 1.00 87.31 93 THR A CA 1
ATOM 736 C C . THR A 1 93 ? -5.641 2.466 15.256 1.00 87.31 93 THR A C 1
ATOM 738 O O . THR A 1 93 ? -6.164 3.545 15.526 1.00 87.31 93 THR A O 1
ATOM 741 N N . SER A 1 94 ? -4.850 1.831 16.124 1.00 92.31 94 SER A N 1
ATOM 742 C CA . SER A 1 94 ? -4.466 2.380 17.435 1.00 92.31 94 SER A CA 1
ATOM 743 C C . SER A 1 94 ? -3.414 3.497 17.355 1.00 92.31 94 SER A C 1
ATOM 745 O O . SER A 1 94 ? -3.281 4.296 18.280 1.00 92.31 94 SER A O 1
ATOM 747 N N . LEU A 1 95 ? -2.688 3.599 16.234 1.00 93.31 95 LEU A N 1
ATOM 748 C CA . LEU A 1 95 ? -1.652 4.615 16.021 1.00 93.31 95 LEU A CA 1
ATOM 749 C C . LEU A 1 95 ? -2.241 6.042 16.009 1.00 93.31 95 LEU A C 1
ATOM 751 O O . LEU A 1 95 ? -3.422 6.217 15.704 1.00 93.31 95 LEU A O 1
ATOM 755 N N . PRO A 1 96 ? -1.456 7.093 16.307 1.00 94.44 96 PRO A N 1
ATOM 756 C CA . PRO A 1 96 ? -1.938 8.470 16.209 1.00 94.44 96 PRO A CA 1
ATOM 757 C C . PRO A 1 96 ? -2.185 8.878 14.751 1.00 94.44 96 PRO A C 1
ATOM 759 O O . PRO A 1 96 ? -1.527 8.385 13.830 1.00 94.44 96 PRO A O 1
ATOM 762 N N . VAL A 1 97 ? -3.127 9.802 14.538 1.00 96.69 97 VAL A N 1
ATOM 763 C CA . VAL A 1 97 ? -3.322 10.448 13.230 1.00 96.69 97 VAL A CA 1
ATOM 764 C C . VAL A 1 97 ? -2.033 11.172 12.833 1.00 96.69 97 VAL A C 1
ATOM 766 O O . VAL A 1 97 ? -1.406 11.844 13.650 1.00 96.69 97 VAL A O 1
ATOM 769 N N . GLY A 1 98 ? -1.620 11.022 11.573 1.00 96.00 98 GLY A N 1
ATOM 770 C CA . GLY A 1 98 ? -0.400 11.623 11.045 1.00 96.00 98 GLY A CA 1
ATOM 771 C C . GLY A 1 98 ? 0.539 10.629 10.363 1.00 96.00 98 GLY A C 1
ATOM 772 O O . GLY A 1 98 ? 0.163 9.520 9.982 1.00 96.00 98 GLY A O 1
ATOM 773 N N . LYS A 1 99 ? 1.783 11.071 10.142 1.00 96.06 99 LYS A N 1
ATOM 774 C CA . LYS A 1 99 ? 2.828 10.291 9.461 1.00 96.06 99 LYS A CA 1
ATOM 775 C C . LYS A 1 99 ? 3.544 9.381 10.453 1.00 96.06 99 LYS A C 1
ATOM 777 O O . LYS A 1 99 ? 4.105 9.856 11.434 1.00 96.06 99 LYS A O 1
ATOM 782 N N . ILE A 1 100 ? 3.635 8.099 10.121 1.00 95.94 100 ILE A N 1
ATOM 783 C CA . ILE A 1 100 ? 4.329 7.082 10.911 1.00 95.94 100 ILE A CA 1
ATOM 784 C C . ILE A 1 100 ? 5.595 6.674 10.158 1.00 95.94 100 ILE A C 1
ATOM 786 O O . ILE A 1 100 ? 5.525 6.098 9.072 1.00 95.94 100 ILE A O 1
ATOM 790 N N . LYS A 1 101 ? 6.771 7.014 10.699 1.00 89.69 101 LYS A N 1
ATOM 791 C CA . LYS A 1 101 ? 8.054 6.755 10.018 1.00 89.69 101 LYS A CA 1
ATOM 792 C C . LYS A 1 101 ? 8.432 5.274 10.023 1.00 89.69 101 LYS A C 1
ATOM 794 O O . LYS A 1 101 ? 8.873 4.790 8.993 1.00 89.69 101 LYS A O 1
ATOM 799 N N . ASN A 1 102 ? 8.216 4.587 11.145 1.00 85.06 102 ASN A N 1
ATOM 800 C CA . ASN A 1 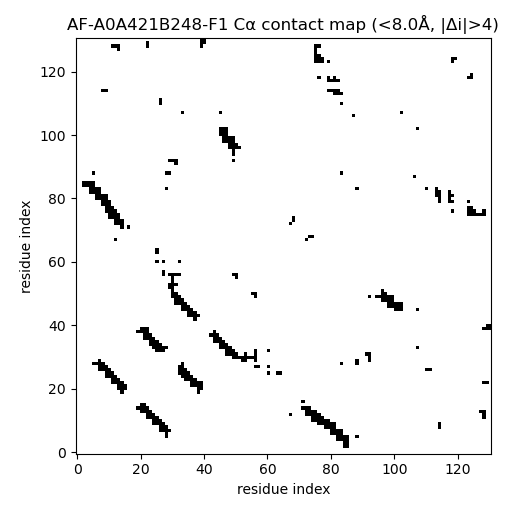102 ? 8.632 3.201 11.360 1.00 85.06 102 ASN A CA 1
ATOM 801 C C . ASN A 1 102 ? 7.457 2.379 11.922 1.00 85.06 102 ASN A C 1
ATOM 803 O O . ASN A 1 102 ? 7.442 2.086 13.118 1.00 85.06 102 ASN A O 1
ATOM 807 N N . PRO A 1 103 ? 6.428 2.068 11.111 1.00 89.94 103 PRO A N 1
ATOM 808 C CA . PRO A 1 103 ? 5.391 1.130 11.535 1.00 89.94 103 PRO A CA 1
ATOM 809 C C . PRO A 1 103 ? 6.007 -0.247 11.845 1.00 89.94 103 PRO A C 1
ATOM 811 O O . PRO A 1 103 ? 7.078 -0.580 11.335 1.00 89.94 103 PRO A O 1
ATOM 814 N N . SER A 1 104 ? 5.339 -1.042 12.689 1.00 93.38 104 SER A N 1
ATOM 815 C CA . SER A 1 104 ? 5.838 -2.355 13.124 1.00 93.38 104 SER A CA 1
ATOM 816 C C . SER A 1 104 ? 6.245 -3.230 11.923 1.00 93.38 104 SER A C 1
ATOM 818 O O . SER A 1 104 ? 5.391 -3.511 11.076 1.00 93.38 104 SER A O 1
ATOM 820 N N . PRO A 1 105 ? 7.513 -3.689 11.844 1.00 93.56 105 PRO A N 1
ATOM 821 C CA . PRO A 1 105 ? 8.005 -4.538 10.759 1.00 93.56 105 PRO A CA 1
ATOM 822 C C . PRO A 1 105 ? 7.120 -5.758 10.498 1.00 93.56 105 PRO A C 1
ATOM 824 O O . PRO A 1 105 ? 6.715 -5.986 9.363 1.00 93.56 105 PRO A O 1
ATOM 827 N N . LYS A 1 106 ? 6.745 -6.473 11.566 1.00 95.25 106 LYS A N 1
ATOM 828 C CA . LYS A 1 106 ? 5.920 -7.686 11.502 1.00 95.25 106 LYS A CA 1
ATOM 829 C C . LYS A 1 106 ? 4.550 -7.417 10.874 1.00 95.25 106 LYS A C 1
ATOM 831 O O . LYS A 1 106 ? 4.112 -8.169 10.014 1.00 95.25 1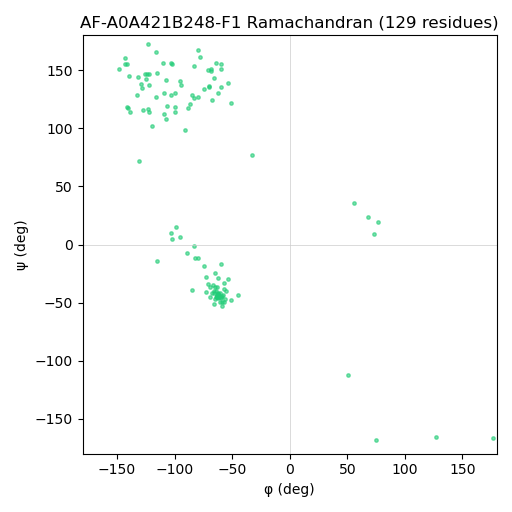06 LYS A O 1
ATOM 836 N N . ILE A 1 107 ? 3.893 -6.332 11.291 1.00 94.81 107 ILE A N 1
ATOM 837 C CA . ILE A 1 107 ? 2.584 -5.922 10.761 1.00 94.81 107 ILE A CA 1
ATOM 838 C C . ILE A 1 107 ? 2.703 -5.572 9.279 1.00 94.81 107 ILE A C 1
ATOM 840 O O . ILE A 1 107 ? 1.892 -6.006 8.468 1.00 94.81 107 ILE A O 1
ATOM 844 N N . CYS A 1 108 ? 3.732 -4.807 8.920 1.00 95.44 108 CYS A N 1
ATOM 845 C CA . CYS A 1 108 ? 3.949 -4.379 7.544 1.00 95.44 108 CYS A CA 1
ATOM 846 C C . CYS A 1 108 ? 4.184 -5.562 6.601 1.00 95.44 108 CYS A C 1
ATOM 848 O O . CYS A 1 108 ? 3.580 -5.624 5.530 1.00 95.44 108 CYS A O 1
ATOM 850 N N . ASP A 1 109 ? 5.034 -6.501 7.017 1.00 95.88 109 ASP A N 1
ATOM 851 C CA . ASP A 1 109 ? 5.368 -7.681 6.225 1.00 95.88 109 ASP A CA 1
ATOM 852 C C . ASP A 1 109 ? 4.140 -8.593 6.048 1.00 95.88 109 ASP A C 1
ATOM 854 O O . ASP A 1 109 ? 3.887 -9.070 4.939 1.00 95.88 109 ASP A O 1
ATOM 858 N N . GLU A 1 110 ? 3.318 -8.772 7.091 1.00 96.88 110 GLU A N 1
ATOM 859 C CA . GLU A 1 110 ? 2.096 -9.581 6.993 1.00 96.88 110 GLU A CA 1
ATOM 860 C C . GLU A 1 110 ? 1.043 -8.929 6.080 1.00 96.88 110 GLU A C 1
ATOM 862 O O . GLU A 1 110 ? 0.460 -9.608 5.237 1.00 96.88 110 GLU A O 1
ATOM 867 N N . VAL A 1 111 ? 0.840 -7.607 6.158 1.00 96.75 111 VAL A N 1
ATOM 868 C CA . VAL A 1 111 ? -0.093 -6.891 5.263 1.00 96.75 111 VAL A CA 1
ATOM 869 C C . VAL A 1 111 ? 0.345 -7.009 3.797 1.00 96.75 111 VAL A C 1
ATOM 871 O O . VAL A 1 111 ? -0.484 -7.279 2.927 1.00 96.75 111 VAL A O 1
ATOM 874 N N . VAL A 1 112 ? 1.645 -6.872 3.507 1.00 96.31 112 VAL A N 1
ATOM 875 C CA . VAL A 1 112 ? 2.185 -7.071 2.149 1.00 96.31 112 VAL A CA 1
ATOM 876 C C . VAL A 1 112 ? 1.980 -8.509 1.675 1.00 96.31 112 VAL A C 1
ATOM 878 O O . VAL A 1 112 ? 1.571 -8.726 0.534 1.00 96.31 112 VAL A O 1
ATOM 881 N N . LYS A 1 113 ? 2.242 -9.497 2.534 1.00 95.88 113 LYS A N 1
ATOM 882 C CA . LYS A 1 113 ? 2.049 -10.917 2.223 1.00 95.88 113 LYS A CA 1
ATOM 883 C C . LYS A 1 113 ? 0.590 -11.226 1.877 1.00 95.88 113 LYS A C 1
ATOM 885 O O . LYS A 1 113 ? 0.344 -11.877 0.863 1.00 95.88 113 LYS A O 1
ATOM 890 N N . LEU A 1 114 ? -0.365 -10.722 2.663 1.00 96.62 114 LEU A N 1
ATOM 891 C CA . LEU A 1 114 ? -1.802 -10.889 2.412 1.00 96.62 114 LEU A CA 1
ATOM 892 C C . LEU A 1 114 ? -2.224 -10.260 1.079 1.00 96.62 114 LEU A C 1
ATOM 894 O O . LEU A 1 114 ? -2.913 -10.903 0.287 1.00 96.62 114 LEU A O 1
ATOM 898 N N . PHE A 1 115 ? -1.758 -9.041 0.798 1.00 96.31 115 PHE A N 1
ATOM 899 C CA . PHE A 1 115 ? -2.005 -8.368 -0.477 1.00 96.31 115 PHE A CA 1
ATOM 900 C C . PHE A 1 115 ? -1.466 -9.174 -1.666 1.00 96.31 115 PHE A C 1
ATOM 902 O O . PHE A 1 115 ? -2.198 -9.432 -2.620 1.00 96.31 115 PHE A O 1
ATOM 909 N N . LYS A 1 116 ? -0.209 -9.625 -1.606 1.00 92.88 116 LYS A N 1
ATOM 910 C CA . LYS A 1 116 ? 0.413 -10.389 -2.698 1.00 92.88 116 LYS A CA 1
ATOM 911 C C . LYS A 1 116 ? -0.275 -11.733 -2.926 1.00 92.88 116 LYS A C 1
ATOM 913 O O . LYS A 1 116 ? -0.492 -12.111 -4.074 1.00 92.88 116 LYS A O 1
ATOM 918 N N . ALA A 1 117 ? -0.661 -12.424 -1.853 1.00 93.38 117 ALA A N 1
ATOM 919 C CA . ALA A 1 117 ? -1.421 -13.667 -1.941 1.00 93.38 117 ALA A CA 1
ATOM 920 C C . ALA A 1 117 ? -2.797 -13.448 -2.593 1.00 93.38 117 ALA A C 1
ATOM 922 O O . ALA A 1 117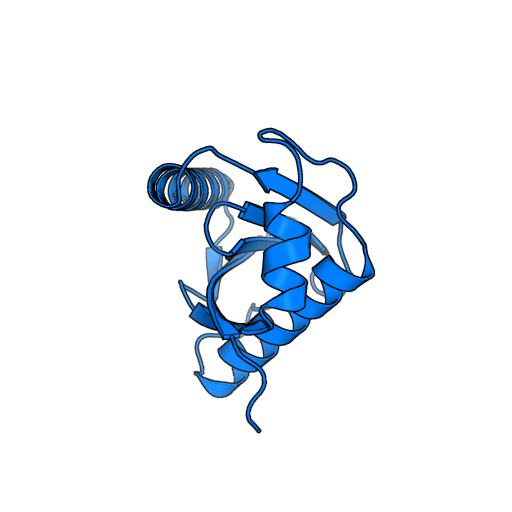 ? -3.200 -14.223 -3.462 1.00 93.38 117 ALA A O 1
ATOM 923 N N . ALA A 1 118 ? -3.502 -12.372 -2.225 1.00 93.94 118 ALA A N 1
ATOM 924 C CA . ALA A 1 118 ? -4.769 -12.009 -2.852 1.00 93.94 118 ALA A CA 1
ATOM 925 C C . ALA A 1 118 ? -4.594 -11.674 -4.340 1.00 93.94 118 ALA A C 1
ATOM 927 O O . ALA A 1 118 ? -5.335 -12.204 -5.165 1.00 93.94 118 ALA A O 1
ATOM 928 N N . ALA A 1 119 ? -3.579 -10.880 -4.690 1.00 90.81 119 ALA A N 1
ATOM 929 C CA . ALA A 1 119 ? -3.297 -10.506 -6.073 1.00 90.81 119 ALA A CA 1
ATOM 930 C C . ALA A 1 119 ? -2.961 -11.718 -6.953 1.00 90.81 119 ALA A C 1
ATOM 932 O O . ALA A 1 119 ? -3.457 -11.825 -8.073 1.00 90.81 119 ALA A O 1
ATOM 933 N N . ALA A 1 120 ? -2.172 -12.664 -6.433 1.00 89.56 120 ALA A N 1
ATOM 934 C CA . ALA A 1 120 ? -1.870 -13.915 -7.123 1.00 89.56 120 ALA A CA 1
ATOM 935 C C . ALA A 1 120 ? -3.132 -14.766 -7.343 1.00 89.56 120 ALA A C 1
ATOM 937 O O . ALA A 1 120 ? -3.362 -15.252 -8.445 1.00 89.56 120 ALA A O 1
ATOM 938 N N . ARG A 1 121 ? -3.985 -14.901 -6.317 1.00 90.50 121 ARG A N 1
ATOM 939 C CA . ARG A 1 121 ? -5.239 -15.670 -6.398 1.00 90.50 121 ARG A CA 1
ATOM 940 C C . ARG A 1 121 ? -6.251 -15.060 -7.370 1.00 90.50 121 ARG A C 1
ATOM 942 O O . ARG A 1 121 ? -6.992 -15.795 -8.009 1.00 90.50 121 ARG A O 1
ATOM 949 N N . MET A 1 122 ? -6.319 -13.733 -7.436 1.00 89.69 122 MET A N 1
ATOM 950 C CA . MET A 1 122 ? -7.282 -13.005 -8.267 1.00 89.69 122 MET A CA 1
ATOM 951 C C . MET A 1 122 ? -6.771 -12.718 -9.683 1.00 89.69 122 MET A C 1
ATOM 953 O O . MET A 1 122 ? -7.534 -12.215 -10.501 1.00 89.69 122 MET A O 1
ATOM 957 N N . GLY A 1 123 ? -5.498 -13.004 -9.975 1.00 85.69 123 GLY A N 1
ATOM 958 C CA . GLY A 1 123 ? -4.898 -12.712 -11.277 1.00 85.69 123 GLY A CA 1
ATOM 959 C C . GLY A 1 123 ? -4.749 -11.215 -11.564 1.00 85.69 123 GLY A C 1
ATOM 960 O O . GLY A 1 123 ? -4.688 -10.824 -12.723 1.00 85.69 123 GLY A O 1
ATOM 961 N N . THR A 1 124 ? -4.686 -10.363 -10.534 1.00 83.19 124 THR A 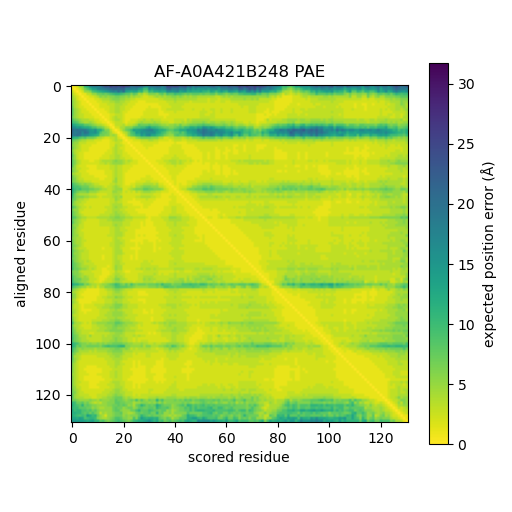N 1
ATOM 962 C CA . THR A 1 124 ? -4.523 -8.904 -10.703 1.00 83.19 124 THR A CA 1
ATOM 963 C C . THR A 1 124 ? -3.063 -8.483 -10.889 1.00 83.19 124 THR A C 1
ATOM 965 O O . THR A 1 124 ? -2.778 -7.298 -11.044 1.00 83.19 124 THR A O 1
ATOM 968 N N . ALA A 1 125 ? -2.124 -9.434 -10.850 1.00 80.94 125 ALA A N 1
ATOM 969 C CA . ALA A 1 125 ? -0.704 -9.191 -11.064 1.00 80.94 125 ALA A CA 1
ATOM 970 C C . ALA A 1 125 ? -0.339 -9.240 -12.552 1.00 80.94 125 ALA A C 1
ATOM 972 O O . ALA A 1 125 ? -0.495 -10.274 -13.198 1.00 80.94 125 ALA A O 1
ATOM 973 N N . LEU A 1 126 ? 0.211 -8.139 -13.063 1.00 82.12 126 LEU A N 1
ATOM 974 C CA . LEU A 1 126 ? 0.854 -8.080 -14.375 1.00 82.12 126 LEU A CA 1
ATOM 975 C C . LEU A 1 126 ? 2.274 -8.687 -14.323 1.00 82.12 126 LEU A C 1
ATOM 977 O O . LEU A 1 126 ? 2.843 -8.792 -13.230 1.00 82.12 126 LEU A O 1
ATOM 981 N N . PRO A 1 127 ? 2.878 -9.080 -15.465 1.00 79.38 127 PRO A N 1
ATOM 982 C CA . PRO A 1 127 ? 4.214 -9.693 -15.513 1.00 79.38 127 PRO A CA 1
ATOM 983 C C . PRO A 1 127 ? 5.318 -8.883 -14.814 1.00 79.38 127 PRO A C 1
ATOM 985 O O . PRO A 1 127 ? 6.278 -9.442 -14.280 1.00 79.38 127 PRO A O 1
ATOM 988 N N . GLU A 1 128 ? 5.181 -7.562 -14.792 1.00 79.81 128 GLU A N 1
ATOM 989 C CA . GLU A 1 128 ? 6.111 -6.617 -14.183 1.00 79.81 128 GLU A CA 1
ATOM 990 C C . GLU A 1 128 ? 5.943 -6.525 -12.664 1.00 79.81 128 GLU A C 1
ATOM 992 O O . GLU A 1 128 ? 6.815 -5.990 -11.992 1.00 79.81 128 GLU A O 1
ATOM 997 N N . ALA A 1 129 ? 4.875 -7.082 -12.086 1.00 75.88 129 ALA A N 1
ATOM 998 C CA . ALA A 1 129 ? 4.671 -7.057 -10.648 1.00 75.88 129 ALA A CA 1
ATOM 999 C C . ALA A 1 129 ? 5.825 -7.747 -9.895 1.00 75.88 129 ALA A C 1
ATOM 1001 O O . ALA A 1 129 ? 6.503 -8.665 -10.373 1.00 75.88 129 ALA A O 1
ATOM 1002 N N . SER A 1 130 ? 6.055 -7.284 -8.674 1.00 76.75 130 SER A N 1
ATOM 1003 C CA . SER A 1 130 ? 7.079 -7.820 -7.781 1.00 76.75 130 SER A CA 1
ATOM 1004 C C . SER A 1 130 ? 6.621 -9.160 -7.213 1.00 76.75 130 SER A C 1
ATOM 1006 O O . SER A 1 130 ? 5.465 -9.302 -6.791 1.00 76.75 130 SER A O 1
ATOM 1008 N N . ARG A 1 131 ? 7.518 -10.147 -7.240 1.00 73.31 131 ARG A N 1
ATOM 1009 C CA . ARG A 1 131 ? 7.249 -11.524 -6.806 1.00 73.31 131 ARG A CA 1
ATOM 1010 C C . ARG A 1 131 ? 7.031 -11.586 -5.319 1.00 73.31 131 ARG A C 1
ATOM 1012 O O . ARG A 1 131 ? 7.757 -10.886 -4.582 1.00 73.31 131 ARG A O 1
#

Radius of gyration: 14.01 Å; Cα contacts (8 Å, |Δi|>4): 254; chains: 1; bounding box: 32×32×34 Å